Protein AF-A0A445FFI9-F1 (afdb_monomer_lite)

Sequence (92 aa):
MQTSMSLPIKICLLYLTCLTVSCFAEQTSTLIVDAKGSVRKIPDTFFGAFFEEINHAGAGGLWAELVRNRGFEAGGPKPSYLSWNWQIQVNS

Secondary structure (DSSP, 8-state):
------HHHHHHHHHHHHHHHHHT-----------SS-PPPPPTTSS-----S-TTSTBTTTB---BTTTTS-SS-SS--TT-S---B----

pLDDT: mean 78.99, std 13.85, range [43.75, 95.81]

Structure (mmCIF, N/CA/C/O backbone):
data_AF-A0A445FFI9-F1
#
_entry.id   AF-A0A445FFI9-F1
#
loop_
_atom_site.group_PDB
_atom_site.id
_atom_site.type_symbol
_atom_site.label_atom_id
_atom_site.label_alt_id
_atom_site.label_comp_id
_atom_site.label_asym_id
_atom_site.label_entity_id
_atom_site.label_seq_id
_atom_site.pdbx_PDB_ins_code
_atom_site.Cartn_x
_atom_site.Cartn_y
_atom_site.Cartn_z
_atom_site.occupancy
_atom_site.B_iso_or_equiv
_atom_site.auth_seq_id
_atom_site.auth_comp_id
_atom_site.auth_asym_id
_atom_site.auth_atom_id
_atom_site.pdbx_PDB_model_num
ATOM 1 N N . MET A 1 1 ? 24.913 -11.346 53.365 1.00 43.75 1 MET A N 1
ATOM 2 C CA . MET A 1 1 ? 25.306 -10.000 52.889 1.00 43.75 1 MET A CA 1
ATOM 3 C C . MET A 1 1 ? 24.042 -9.249 52.505 1.00 43.75 1 MET A C 1
ATOM 5 O O . MET A 1 1 ? 23.453 -9.573 51.486 1.00 43.75 1 MET A O 1
ATOM 9 N N . GLN A 1 2 ? 23.571 -8.324 53.343 1.00 53.31 2 GLN A N 1
ATOM 10 C CA . GLN A 1 2 ? 22.393 -7.505 53.044 1.00 53.31 2 GLN A CA 1
ATOM 11 C C . GLN A 1 2 ? 22.884 -6.197 52.425 1.00 53.31 2 GLN A C 1
ATOM 13 O O . GLN A 1 2 ? 23.437 -5.346 53.117 1.00 53.31 2 GLN A O 1
ATOM 18 N N . THR A 1 3 ? 22.778 -6.070 51.104 1.00 61.72 3 THR A N 1
ATOM 19 C CA . THR A 1 3 ? 23.190 -4.860 50.385 1.00 61.72 3 THR A CA 1
ATOM 20 C C . THR A 1 3 ? 22.214 -3.732 50.721 1.00 61.72 3 THR A C 1
ATOM 22 O O . THR A 1 3 ? 21.116 -3.655 50.169 1.00 61.72 3 THR A O 1
ATOM 25 N N . SER A 1 4 ? 22.585 -2.880 51.678 1.00 74.12 4 SER A N 1
ATOM 26 C CA . SER A 1 4 ? 21.811 -1.698 52.062 1.00 74.12 4 SER A CA 1
ATOM 27 C C . SER A 1 4 ? 21.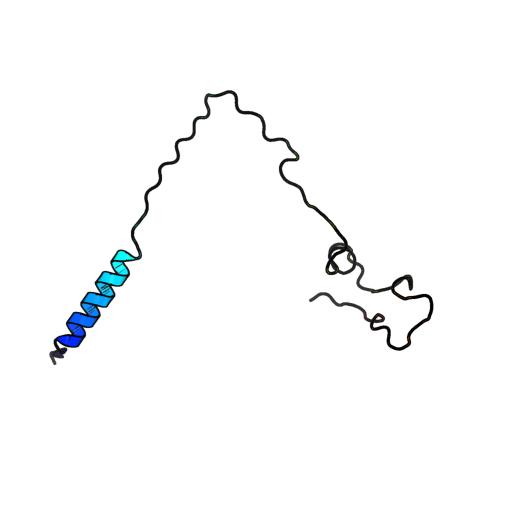881 -0.655 50.942 1.00 74.12 4 SER A C 1
ATOM 29 O O . SER A 1 4 ? 22.863 0.069 50.808 1.00 74.12 4 SER A O 1
ATOM 31 N N . MET A 1 5 ? 20.861 -0.620 50.083 1.00 76.69 5 MET A N 1
ATOM 32 C CA . MET A 1 5 ? 20.738 0.386 49.023 1.00 76.69 5 MET A CA 1
ATOM 33 C C . MET A 1 5 ? 20.397 1.759 49.622 1.00 76.69 5 MET A C 1
ATOM 35 O O . MET A 1 5 ? 19.514 1.854 50.481 1.00 76.69 5 MET A O 1
ATOM 39 N N . SER A 1 6 ? 21.057 2.822 49.151 1.00 84.56 6 SER A N 1
ATOM 40 C CA . SER A 1 6 ? 20.875 4.187 49.659 1.00 84.56 6 SER A CA 1
ATOM 41 C C . SER A 1 6 ? 19.483 4.756 49.332 1.00 84.56 6 SER A C 1
ATOM 43 O O . SER A 1 6 ? 18.874 4.437 48.308 1.00 84.56 6 SER A O 1
ATOM 45 N N . LEU A 1 7 ? 18.966 5.615 50.219 1.00 84.69 7 LEU A N 1
ATOM 46 C CA . LEU A 1 7 ? 17.641 6.244 50.111 1.00 84.69 7 LEU A CA 1
ATOM 47 C C . LEU A 1 7 ? 17.336 6.910 48.744 1.00 84.69 7 LEU A C 1
ATOM 49 O O . LEU A 1 7 ? 16.240 6.674 48.233 1.00 84.69 7 LEU A O 1
ATOM 53 N N . PRO A 1 8 ? 18.251 7.667 48.093 1.00 90.25 8 PRO A N 1
ATOM 54 C CA . PRO A 1 8 ? 17.947 8.307 46.807 1.00 90.25 8 PRO A CA 1
ATOM 55 C C . PRO A 1 8 ? 17.744 7.304 45.666 1.00 90.25 8 PRO A C 1
ATOM 57 O O . PRO A 1 8 ? 16.935 7.547 44.774 1.00 90.25 8 PRO A O 1
ATOM 60 N N . ILE A 1 9 ? 18.419 6.150 45.708 1.00 90.88 9 ILE A N 1
ATOM 61 C CA . ILE A 1 9 ? 18.271 5.106 44.684 1.00 90.88 9 ILE A CA 1
ATOM 62 C C . ILE A 1 9 ? 16.866 4.503 44.754 1.00 90.88 9 ILE A C 1
ATOM 64 O O . ILE A 1 9 ? 16.233 4.291 43.725 1.00 90.88 9 ILE A O 1
ATOM 68 N N . LYS A 1 10 ? 16.337 4.288 45.964 1.00 90.06 10 LYS A N 1
ATOM 69 C CA . LYS A 1 10 ? 14.970 3.779 46.159 1.00 90.06 10 LYS A CA 1
ATOM 70 C C . LYS A 1 10 ? 13.914 4.761 45.651 1.00 90.06 10 LYS A C 1
ATOM 72 O O . LYS A 1 10 ? 12.950 4.331 45.028 1.00 90.06 10 LYS A O 1
ATOM 77 N N . ILE A 1 11 ? 14.116 6.061 45.877 1.00 91.62 11 ILE A N 1
ATOM 78 C CA . ILE A 1 11 ? 13.222 7.117 45.376 1.00 91.62 11 ILE A CA 1
ATOM 79 C C . ILE A 1 11 ? 13.257 7.164 43.845 1.00 91.62 11 ILE A C 1
ATOM 81 O O . ILE A 1 11 ? 12.207 7.2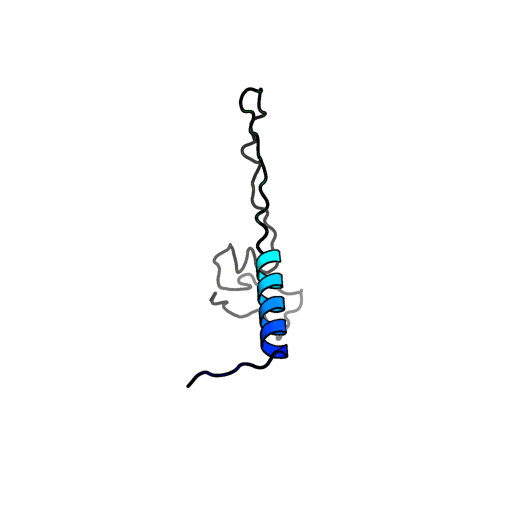17 43.214 1.00 91.62 11 ILE A O 1
ATOM 85 N N . CYS A 1 12 ? 14.448 7.081 43.246 1.00 90.62 12 CYS A N 1
ATOM 86 C CA . CYS A 1 12 ? 14.610 7.063 41.793 1.00 90.62 12 CYS A CA 1
ATOM 87 C C . CYS A 1 12 ? 13.923 5.843 41.157 1.00 90.62 12 CYS A C 1
ATOM 89 O O . CYS A 1 12 ? 13.184 5.983 40.186 1.00 90.62 12 CYS A O 1
ATOM 91 N N . LEU A 1 13 ? 14.089 4.660 41.758 1.00 90.50 13 LEU A N 1
ATOM 92 C CA . LEU A 1 13 ? 13.418 3.438 41.312 1.00 90.50 13 LEU A CA 1
ATOM 93 C C . LEU A 1 13 ? 11.893 3.535 41.446 1.00 90.50 13 LEU A C 1
ATOM 95 O O . LEU A 1 13 ? 11.191 3.139 40.524 1.00 90.50 13 LEU A O 1
ATOM 99 N N . LEU A 1 14 ? 11.383 4.101 42.545 1.00 90.62 14 LEU A N 1
ATOM 100 C CA . LEU A 1 14 ? 9.946 4.322 42.748 1.00 90.62 14 LEU A CA 1
ATOM 101 C C . LEU A 1 14 ? 9.358 5.300 41.720 1.00 90.62 14 LEU A C 1
ATOM 103 O O . LEU A 1 14 ? 8.236 5.121 41.251 1.00 90.62 14 LEU A O 1
ATOM 107 N N . TYR A 1 15 ? 10.116 6.334 41.359 1.00 89.75 15 TYR A N 1
ATOM 108 C CA . TYR A 1 15 ? 9.694 7.299 40.351 1.00 89.75 15 TYR A CA 1
ATOM 109 C C . TYR A 1 15 ? 9.677 6.672 38.950 1.00 89.75 15 TYR A C 1
ATOM 111 O O . TYR A 1 15 ? 8.712 6.851 38.208 1.00 89.75 15 TYR A O 1
ATOM 119 N N . LEU A 1 16 ? 10.697 5.871 38.615 1.00 88.88 16 LEU A N 1
ATOM 120 C CA . LEU A 1 16 ? 10.759 5.129 37.352 1.00 88.88 16 LEU A CA 1
ATOM 121 C C . LEU A 1 16 ? 9.599 4.136 37.214 1.00 88.88 16 LEU A C 1
ATOM 123 O O . LEU A 1 16 ? 8.985 4.073 36.153 1.00 88.88 16 LEU A O 1
ATOM 127 N N . THR A 1 17 ? 9.272 3.384 38.270 1.00 87.56 17 THR A N 1
ATOM 128 C CA . THR A 1 17 ? 8.160 2.419 38.234 1.00 87.56 17 THR A CA 1
ATOM 129 C C . THR A 1 17 ? 6.794 3.098 38.155 1.00 87.56 17 THR A C 1
ATOM 131 O O . THR A 1 17 ? 5.892 2.588 37.500 1.00 87.56 17 THR A O 1
ATOM 134 N N . CYS A 1 18 ? 6.624 4.266 38.775 1.00 83.38 18 CYS A N 1
ATOM 135 C CA . CYS A 1 18 ? 5.387 5.042 38.667 1.00 83.38 18 CYS A CA 1
ATOM 136 C C . CYS A 1 18 ? 5.177 5.597 37.244 1.00 83.38 18 CYS A C 1
ATOM 138 O O . CYS A 1 18 ? 4.068 5.558 36.696 1.00 83.38 18 CYS A O 1
ATOM 140 N N . LEU A 1 19 ? 6.261 6.065 36.615 1.00 83.06 19 LEU A N 1
ATOM 141 C CA . LEU A 1 19 ? 6.232 6.594 35.253 1.00 83.06 19 LEU A CA 1
ATOM 142 C C . LEU A 1 19 ? 5.901 5.507 34.219 1.00 83.06 19 LEU A C 1
ATOM 144 O O . LEU A 1 19 ? 5.127 5.762 33.297 1.00 83.06 19 LEU A O 1
ATOM 148 N N . THR A 1 20 ? 6.430 4.289 34.382 1.00 78.88 20 THR A N 1
ATOM 149 C CA . THR A 1 20 ? 6.125 3.180 33.465 1.00 78.88 20 THR A CA 1
ATOM 150 C C . THR A 1 20 ? 4.666 2.741 33.557 1.00 78.88 20 THR A C 1
ATOM 152 O O . THR A 1 20 ? 4.043 2.539 32.520 1.00 78.88 20 THR A O 1
ATOM 155 N N . VAL A 1 21 ? 4.084 2.663 34.758 1.00 82.00 21 VAL A N 1
ATOM 156 C CA . VAL A 1 21 ? 2.672 2.272 34.950 1.00 82.00 21 VAL A CA 1
ATOM 157 C C . VAL A 1 21 ? 1.708 3.268 34.297 1.00 82.00 21 VAL A C 1
ATOM 159 O O . VAL A 1 21 ? 0.727 2.860 33.682 1.00 82.00 21 VAL A O 1
ATOM 162 N N . SER A 1 22 ? 2.011 4.565 34.361 1.00 75.75 22 SER A N 1
ATOM 163 C CA . SER A 1 22 ? 1.161 5.615 33.775 1.00 75.75 22 SER A CA 1
ATOM 164 C C . SER A 1 22 ? 1.147 5.605 32.237 1.00 75.75 22 SER A C 1
ATOM 166 O O . SER A 1 22 ? 0.218 6.127 31.626 1.00 75.75 22 SER A O 1
ATOM 168 N N . CYS A 1 23 ? 2.166 5.015 31.600 1.00 73.38 23 CYS A N 1
ATOM 169 C CA . CYS A 1 23 ? 2.291 4.938 30.141 1.00 73.38 23 CYS A CA 1
ATOM 170 C C . CYS A 1 23 ? 1.428 3.820 29.523 1.00 73.38 23 CYS A C 1
ATOM 172 O O . CYS A 1 23 ? 1.034 3.923 28.364 1.00 73.38 23 CYS A O 1
ATOM 174 N N . PHE A 1 24 ? 1.074 2.793 30.302 1.00 74.75 24 PHE A N 1
ATOM 175 C CA . PHE A 1 24 ? 0.242 1.662 29.870 1.00 74.75 24 PHE A CA 1
ATOM 176 C C . PHE A 1 24 ? -1.226 1.807 30.300 1.00 74.75 24 PHE A C 1
ATOM 178 O O . PHE A 1 24 ? -1.871 0.828 30.671 1.00 74.75 24 PHE A O 1
ATOM 185 N N . ALA A 1 25 ? -1.766 3.026 30.275 1.00 74.81 25 ALA A N 1
ATOM 186 C CA . ALA A 1 25 ? -3.190 3.228 30.514 1.00 74.81 25 ALA A CA 1
ATOM 187 C C . ALA A 1 25 ? -3.999 2.621 29.354 1.00 74.81 25 ALA A C 1
ATOM 189 O O . ALA A 1 25 ? -3.972 3.121 28.229 1.00 74.81 25 ALA A O 1
ATOM 190 N N . GLU A 1 26 ? -4.707 1.526 29.627 1.00 81.31 26 GLU A N 1
ATOM 191 C CA . GLU A 1 26 ? -5.585 0.878 28.658 1.00 81.31 26 GLU A CA 1
ATOM 192 C C . GLU A 1 26 ? -6.793 1.783 28.367 1.00 81.31 26 GLU A C 1
ATOM 194 O O . GLU A 1 26 ? -7.582 2.108 29.255 1.00 81.31 26 GLU A O 1
ATOM 199 N N . GLN A 1 27 ? -6.930 2.229 27.118 1.00 82.81 27 GLN A N 1
ATOM 200 C CA . GLN A 1 27 ? -8.076 3.018 26.673 1.00 82.81 27 GLN A CA 1
ATOM 201 C C . GLN A 1 27 ? -9.146 2.091 26.099 1.00 82.81 27 GLN A C 1
ATOM 203 O O . GLN A 1 27 ? -9.000 1.554 25.002 1.00 82.81 27 GLN A O 1
ATOM 208 N N . THR A 1 28 ? -10.252 1.926 26.823 1.00 90.38 28 THR A N 1
ATOM 209 C CA . THR A 1 28 ? -11.404 1.169 26.326 1.00 90.38 28 THR A CA 1
ATOM 210 C C . THR A 1 28 ? -12.273 2.058 25.435 1.00 90.38 28 THR A C 1
ATOM 212 O O . THR A 1 28 ? -12.777 3.090 25.876 1.00 90.38 28 THR A O 1
ATOM 215 N N . SER A 1 29 ? -12.492 1.643 24.184 1.00 91.38 29 SER A N 1
ATOM 216 C CA . SER A 1 29 ? -13.455 2.268 23.267 1.00 91.38 29 SER A CA 1
ATOM 217 C C . SER A 1 29 ? -14.564 1.277 22.911 1.00 91.38 29 SER A C 1
ATOM 219 O O . SER A 1 29 ? -14.327 0.074 22.820 1.00 91.38 29 SER A O 1
ATOM 221 N N . THR A 1 30 ? -15.795 1.771 22.750 1.00 95.06 30 THR A N 1
ATOM 222 C CA . THR A 1 30 ? -16.950 0.940 22.372 1.00 95.06 30 THR A CA 1
ATOM 223 C C . THR A 1 30 ? -17.381 1.284 20.950 1.00 95.06 30 THR A C 1
ATOM 225 O O . THR A 1 30 ? -17.730 2.430 20.674 1.00 95.06 30 THR A O 1
ATOM 228 N N . LEU A 1 31 ? -17.382 0.292 20.057 1.00 93.44 31 LEU A N 1
ATOM 229 C CA . LEU A 1 31 ? -17.919 0.394 18.699 1.00 93.44 31 LEU A CA 1
ATOM 230 C C . LEU A 1 31 ? -19.256 -0.350 18.637 1.00 93.44 31 LEU A C 1
ATOM 232 O O . LEU A 1 31 ? -19.294 -1.570 18.782 1.00 93.44 31 LEU A O 1
ATOM 236 N N . ILE A 1 32 ? -20.349 0.378 18.412 1.00 93.31 32 ILE A N 1
ATOM 237 C CA . ILE A 1 32 ? -21.684 -0.202 18.226 1.00 93.31 32 ILE A CA 1
ATOM 238 C C . ILE A 1 32 ? -21.978 -0.239 16.725 1.00 93.31 32 ILE A C 1
ATOM 240 O O . ILE A 1 32 ?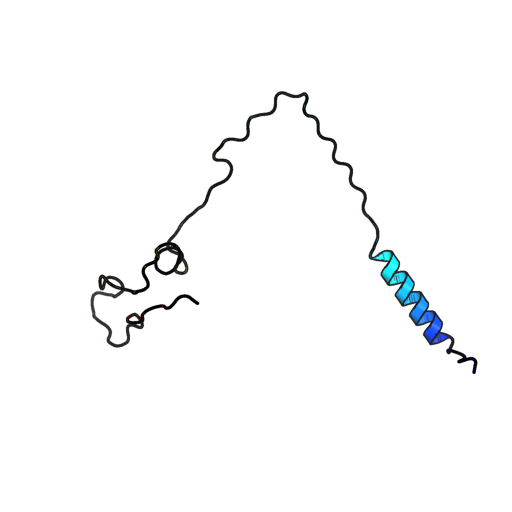 -21.983 0.801 16.071 1.00 93.31 32 ILE A O 1
ATOM 244 N N . VAL A 1 33 ? -22.223 -1.432 16.181 1.00 90.00 33 VAL A N 1
ATOM 245 C CA . VAL A 1 33 ? -22.550 -1.637 14.763 1.00 90.00 33 VAL A CA 1
ATOM 246 C C . VAL A 1 33 ? -24.044 -1.919 14.626 1.00 90.00 33 VAL A C 1
ATOM 248 O O . VAL A 1 33 ? -24.537 -2.910 15.164 1.00 90.00 33 VAL A O 1
ATOM 251 N N . ASP A 1 34 ? -24.762 -1.071 13.888 1.00 89.44 34 ASP A N 1
ATOM 252 C CA . ASP A 1 34 ? -26.158 -1.309 13.506 1.00 89.44 34 ASP A CA 1
ATOM 253 C C . ASP A 1 34 ? -26.238 -1.819 12.060 1.00 89.44 34 ASP A C 1
ATOM 255 O O . ASP A 1 34 ? -25.907 -1.107 11.114 1.00 89.44 34 ASP A O 1
ATOM 259 N N . ALA A 1 35 ? -26.687 -3.064 11.896 1.00 86.19 35 ALA A N 1
ATOM 260 C CA . ALA A 1 35 ? -26.845 -3.725 10.600 1.00 86.19 35 ALA A CA 1
ATOM 261 C C . ALA A 1 35 ? -28.311 -3.808 10.125 1.00 86.19 35 ALA A C 1
ATOM 263 O O . ALA A 1 35 ? -28.591 -4.485 9.137 1.00 86.19 35 ALA A O 1
ATOM 264 N N . LYS A 1 36 ? -29.264 -3.174 10.828 1.00 85.81 36 LYS A N 1
ATOM 265 C CA . LYS A 1 36 ? -30.707 -3.294 10.533 1.00 85.81 36 LYS A CA 1
ATOM 266 C C . LYS A 1 36 ? -31.226 -2.259 9.526 1.00 85.81 36 LYS A C 1
ATOM 268 O O . LYS A 1 36 ? -32.326 -2.427 9.005 1.00 85.81 36 LYS A O 1
ATOM 273 N N . GLY A 1 37 ? -30.469 -1.195 9.255 1.00 77.88 37 GLY A N 1
ATOM 274 C CA . GLY A 1 37 ? -30.832 -0.156 8.286 1.00 77.88 37 GLY A CA 1
ATOM 275 C C . GLY A 1 37 ? -30.577 -0.556 6.826 1.00 77.88 37 GLY A C 1
ATOM 276 O O . GLY A 1 37 ? -29.751 -1.416 6.535 1.00 77.88 37 GLY A O 1
ATOM 277 N N . SER A 1 38 ? -31.253 0.105 5.879 1.00 75.69 38 SER A N 1
ATOM 278 C CA . SER A 1 38 ? -30.914 0.032 4.448 1.00 75.69 38 SER A CA 1
ATOM 279 C C . SER A 1 38 ? -29.527 0.646 4.217 1.00 75.69 38 SER A C 1
ATOM 281 O O . SER A 1 38 ? -29.394 1.864 4.087 1.00 75.69 38 SER A O 1
ATOM 283 N N . VAL A 1 39 ? -28.491 -0.189 4.159 1.00 80.31 39 VAL A N 1
ATOM 284 C CA . VAL A 1 39 ? -27.114 0.242 3.889 1.00 80.31 39 VAL A CA 1
ATOM 285 C C . VAL A 1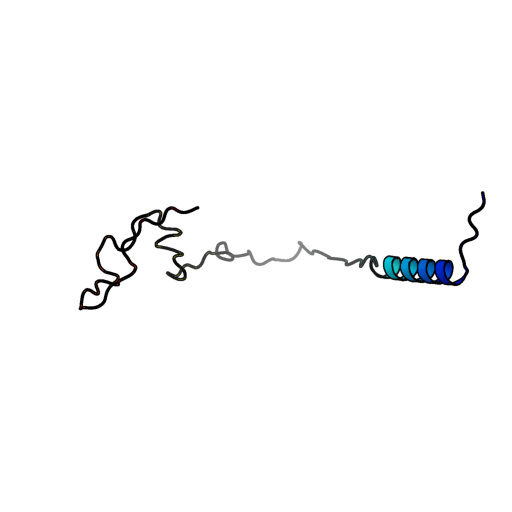 39 ? -26.909 0.414 2.383 1.00 80.31 39 VAL A C 1
ATOM 287 O O . VAL A 1 39 ? -27.276 -0.448 1.583 1.00 80.31 39 VAL A O 1
ATOM 290 N N . ARG A 1 40 ? -26.296 1.527 1.970 1.00 87.31 40 ARG A N 1
ATOM 291 C CA . ARG A 1 40 ? -25.857 1.711 0.581 1.00 87.31 40 ARG A CA 1
ATOM 292 C C . ARG A 1 40 ? -24.754 0.697 0.271 1.00 87.31 40 ARG A C 1
ATOM 294 O O . ARG A 1 40 ? -23.748 0.654 0.973 1.00 87.31 40 ARG A O 1
ATOM 301 N N . LYS A 1 41 ? -24.911 -0.069 -0.813 1.00 91.25 41 LYS A N 1
ATOM 302 C CA . LYS A 1 41 ? -23.856 -0.971 -1.292 1.00 91.25 41 LYS A CA 1
ATOM 303 C C . LYS A 1 41 ? -22.589 -0.161 -1.603 1.00 91.25 41 LYS A C 1
ATOM 305 O O . LYS A 1 41 ? -22.659 0.832 -2.329 1.00 91.25 41 LYS A O 1
ATOM 310 N N . ILE A 1 42 ? -21.449 -0.586 -1.059 1.00 92.12 42 ILE A N 1
ATOM 311 C CA . ILE A 1 42 ? -20.136 -0.048 -1.434 1.00 92.12 42 ILE A CA 1
ATOM 312 C C . ILE A 1 42 ? -19.916 -0.392 -2.916 1.00 92.12 42 ILE A C 1
ATOM 314 O O . ILE A 1 42 ? -20.106 -1.553 -3.287 1.00 92.12 42 ILE A O 1
ATOM 318 N N . PRO A 1 43 ? -19.595 0.585 -3.781 1.00 94.62 43 PRO A N 1
ATOM 319 C CA . PRO A 1 43 ? -19.388 0.311 -5.196 1.00 94.62 43 PRO A CA 1
ATOM 320 C C . PRO A 1 43 ? -18.151 -0.568 -5.398 1.00 94.62 43 PRO A C 1
ATOM 322 O O . PRO A 1 43 ? -17.159 -0.420 -4.688 1.00 94.62 43 PRO A O 1
ATOM 325 N N . ASP A 1 44 ? -18.174 -1.429 -6.414 1.00 95.12 44 ASP A N 1
ATOM 326 C CA . ASP A 1 44 ? -17.053 -2.338 -6.706 1.00 95.12 44 ASP A CA 1
ATOM 327 C C . ASP A 1 44 ? -15.775 -1.574 -7.128 1.00 95.12 44 ASP A C 1
ATOM 329 O O . ASP A 1 44 ? -14.674 -2.110 -7.078 1.00 95.12 44 ASP A O 1
ATOM 333 N N . THR A 1 45 ? -15.908 -0.290 -7.484 1.00 95.25 45 THR A N 1
ATOM 334 C CA . THR A 1 45 ? -14.813 0.631 -7.833 1.00 95.25 45 THR A CA 1
ATOM 335 C C . THR A 1 45 ? -14.321 1.481 -6.657 1.00 95.25 45 THR A C 1
ATOM 337 O O . THR A 1 45 ? -13.650 2.488 -6.872 1.00 95.25 45 THR A O 1
ATOM 340 N N . PHE A 1 46 ? -14.703 1.159 -5.418 1.00 95.56 46 PHE A N 1
ATOM 341 C CA . PHE A 1 46 ? -14.316 1.955 -4.247 1.00 95.56 46 PHE A CA 1
ATOM 342 C C . PHE A 1 46 ? -12.798 1.946 -3.997 1.00 95.56 46 PHE A C 1
ATOM 344 O O . PHE A 1 46 ? -12.250 2.929 -3.507 1.00 95.56 46 PHE A O 1
ATOM 351 N N . PHE A 1 47 ? -12.117 0.867 -4.388 1.00 95.81 47 PHE A N 1
ATOM 352 C CA . PHE A 1 47 ? -10.661 0.767 -4.384 1.00 95.81 47 PHE A CA 1
ATOM 353 C C . PHE A 1 47 ? -10.147 0.561 -5.808 1.00 95.81 47 PHE A C 1
ATOM 355 O O . PHE A 1 47 ? -10.703 -0.226 -6.571 1.00 95.81 47 PHE A O 1
ATOM 362 N N . GLY A 1 48 ? -9.064 1.251 -6.153 1.00 95.12 48 GLY A N 1
ATOM 363 C CA . GLY A 1 48 ? -8.409 1.142 -7.451 1.00 95.12 48 GLY A CA 1
ATOM 364 C C . GLY A 1 48 ? -6.932 1.511 -7.359 1.00 95.12 48 GLY A C 1
ATOM 365 O O . GLY A 1 48 ? -6.484 2.064 -6.356 1.00 95.12 48 GLY A O 1
ATOM 366 N N . ALA A 1 49 ? -6.183 1.192 -8.411 1.00 92.62 49 ALA A N 1
ATOM 367 C CA . ALA A 1 49 ? -4.793 1.601 -8.567 1.00 92.62 49 ALA A CA 1
ATOM 368 C C . ALA A 1 49 ? -4.707 2.764 -9.562 1.00 92.62 49 ALA A C 1
ATOM 370 O O . ALA A 1 49 ? -5.395 2.769 -10.582 1.00 92.62 49 ALA A O 1
ATOM 371 N N . PHE A 1 50 ? -3.852 3.737 -9.262 1.00 93.25 50 PHE A N 1
ATOM 372 C CA . PHE A 1 50 ? -3.503 4.826 -10.169 1.00 93.25 50 PHE A CA 1
ATOM 373 C C . PHE A 1 50 ? -2.088 4.602 -10.704 1.00 93.25 50 PHE A C 1
ATOM 375 O O . PHE A 1 50 ? -1.228 4.111 -9.972 1.00 93.25 50 PHE A O 1
ATOM 382 N N . PHE A 1 51 ? -1.855 4.953 -11.968 1.00 92.88 51 PHE A N 1
ATOM 383 C CA . PHE A 1 51 ? -0.568 4.762 -12.625 1.00 92.88 51 PHE A CA 1
ATOM 384 C C . PHE A 1 51 ? -0.170 6.001 -13.434 1.00 92.88 51 PHE A C 1
ATOM 386 O O . PHE A 1 51 ? -0.955 6.510 -14.232 1.00 92.88 51 PHE A O 1
ATOM 393 N N . GLU A 1 52 ? 1.076 6.431 -13.244 1.00 90.06 52 GLU A N 1
ATOM 394 C CA . GLU A 1 52 ? 1.780 7.446 -14.025 1.00 90.06 52 GLU A CA 1
ATOM 395 C C . GLU A 1 52 ? 3.221 6.965 -14.241 1.00 90.06 52 GLU A C 1
ATOM 397 O O . GLU A 1 52 ? 3.785 6.277 -13.385 1.00 90.06 52 GLU A O 1
ATOM 402 N N . GLU A 1 53 ? 3.835 7.351 -15.361 1.00 85.56 53 GLU A N 1
ATOM 403 C CA . GLU A 1 53 ? 5.271 7.161 -15.569 1.00 85.56 53 GLU A CA 1
ATOM 404 C C . GLU A 1 53 ? 6.063 8.177 -14.729 1.00 85.56 53 GLU A C 1
ATOM 406 O O . GLU A 1 53 ? 6.540 9.200 -15.219 1.00 85.56 53 GLU A O 1
ATOM 411 N N . ILE A 1 54 ? 6.191 7.890 -13.435 1.00 87.00 54 ILE A N 1
ATOM 412 C CA . ILE A 1 54 ? 7.012 8.638 -12.481 1.00 87.00 54 ILE A CA 1
ATOM 413 C C . ILE A 1 54 ? 7.957 7.672 -11.766 1.00 87.00 54 ILE A C 1
ATOM 415 O O . ILE A 1 54 ? 7.586 6.542 -11.461 1.00 87.00 54 ILE A O 1
ATOM 419 N N . ASN A 1 55 ? 9.194 8.100 -11.500 1.00 83.38 55 ASN A N 1
ATOM 420 C CA . ASN A 1 55 ? 10.197 7.305 -10.778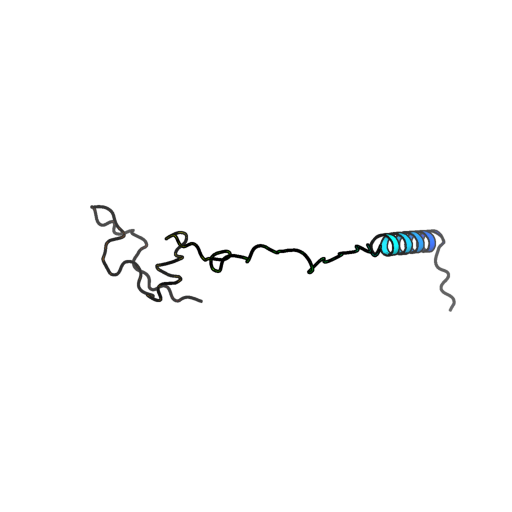 1.00 83.38 55 ASN A CA 1
ATOM 421 C C . ASN A 1 55 ? 10.419 5.881 -11.338 1.00 83.38 55 ASN A C 1
ATOM 423 O O . ASN A 1 55 ? 10.654 4.960 -10.561 1.00 83.38 55 ASN A O 1
ATOM 427 N N . HIS A 1 56 ? 10.345 5.684 -12.661 1.00 84.31 56 HIS A N 1
ATOM 428 C CA . HIS A 1 56 ? 10.474 4.365 -13.307 1.00 84.31 56 HIS A CA 1
ATOM 429 C C . HIS A 1 56 ? 9.379 3.352 -12.922 1.00 84.31 56 HIS A C 1
ATOM 431 O O . HIS A 1 56 ? 9.592 2.145 -13.007 1.00 84.31 56 HIS A O 1
ATOM 437 N N . ALA A 1 57 ? 8.194 3.817 -12.507 1.00 84.44 57 ALA A N 1
ATOM 438 C CA . ALA A 1 57 ? 7.088 2.938 -12.131 1.00 84.44 57 ALA A CA 1
ATOM 439 C C . ALA A 1 57 ? 6.591 2.059 -13.292 1.00 84.44 57 ALA A C 1
ATOM 441 O O . ALA A 1 57 ? 6.150 0.934 -13.049 1.00 84.44 57 ALA A O 1
ATOM 442 N N . GLY A 1 58 ? 6.670 2.534 -14.539 1.00 86.50 58 GLY A N 1
ATOM 443 C CA . GLY A 1 58 ? 6.425 1.715 -15.723 1.00 86.50 58 GLY A CA 1
ATOM 444 C C . GLY A 1 58 ? 7.709 1.104 -16.243 1.00 86.50 58 GLY A C 1
ATOM 445 O O . GLY A 1 58 ? 7.984 -0.063 -15.966 1.00 86.50 58 GLY A O 1
ATOM 446 N N . ALA A 1 59 ? 8.496 1.876 -16.993 1.00 86.31 59 ALA A N 1
ATOM 447 C CA . ALA A 1 59 ? 9.741 1.394 -17.587 1.00 86.31 59 ALA A CA 1
ATOM 448 C C . ALA A 1 59 ? 10.856 1.281 -16.529 1.00 86.31 59 ALA A C 1
ATOM 450 O O . ALA A 1 59 ? 11.437 2.284 -16.111 1.00 86.31 59 ALA A O 1
ATOM 451 N N . GLY A 1 60 ? 11.169 0.043 -16.126 1.00 82.75 60 GLY A N 1
ATOM 452 C CA . GLY A 1 60 ? 12.051 -0.269 -14.991 1.00 82.75 60 GLY A CA 1
ATOM 453 C C . GLY A 1 60 ? 11.303 -0.744 -13.737 1.00 82.75 60 GLY A C 1
ATOM 454 O O . GLY A 1 60 ? 11.939 -1.190 -12.784 1.00 82.75 60 GLY A O 1
ATOM 455 N N . GLY A 1 61 ? 9.968 -0.704 -13.764 1.00 86.69 61 GLY A N 1
ATOM 456 C CA . GLY A 1 61 ? 9.075 -1.170 -12.707 1.00 86.69 61 GLY A CA 1
ATOM 457 C C . GLY A 1 61 ? 8.092 -2.206 -13.246 1.00 86.69 61 GLY A C 1
ATOM 458 O O . GLY A 1 61 ? 8.450 -3.366 -13.443 1.00 86.69 61 GLY A O 1
ATOM 459 N N . LEU A 1 62 ? 6.844 -1.792 -13.489 1.00 88.00 62 LEU A N 1
ATOM 460 C CA . LEU A 1 62 ? 5.756 -2.662 -13.953 1.00 88.00 62 LEU A CA 1
ATOM 461 C C . LEU A 1 62 ? 6.055 -3.328 -15.305 1.00 88.00 62 LEU A C 1
ATOM 463 O O . LEU A 1 62 ? 5.670 -4.474 -15.538 1.00 88.00 62 LEU A O 1
ATOM 467 N N . TRP A 1 63 ? 6.728 -2.614 -16.205 1.00 86.25 63 TRP A N 1
ATOM 468 C CA . TRP A 1 63 ? 7.169 -3.151 -17.482 1.00 86.25 63 TRP A CA 1
ATOM 469 C C . TRP A 1 63 ? 8.528 -3.828 -17.303 1.00 86.25 63 TRP A C 1
ATOM 471 O O . TRP A 1 63 ? 9.543 -3.170 -17.085 1.00 86.25 63 TRP A O 1
ATOM 481 N N . ALA A 1 64 ? 8.539 -5.156 -17.433 1.00 86.62 64 ALA A N 1
ATOM 482 C CA . ALA A 1 64 ? 9.676 -6.026 -17.120 1.00 86.62 64 ALA A CA 1
ATOM 483 C C . ALA A 1 64 ? 10.886 -5.905 -18.073 1.00 86.62 64 ALA A C 1
ATOM 485 O O . ALA A 1 64 ? 11.778 -6.754 -18.066 1.00 86.62 64 ALA A O 1
ATOM 486 N N . GLU A 1 65 ? 10.924 -4.890 -18.933 1.00 85.38 65 GLU A N 1
ATOM 487 C CA . GLU A 1 65 ? 12.068 -4.657 -19.803 1.00 85.38 65 GLU A CA 1
ATOM 488 C C . GLU A 1 65 ? 13.258 -4.125 -19.010 1.00 85.38 65 GLU A C 1
ATOM 490 O O . GLU A 1 65 ? 13.189 -3.100 -18.338 1.00 85.38 65 GLU A O 1
ATOM 495 N N . LEU A 1 66 ? 14.378 -4.828 -19.145 1.00 82.81 66 LEU A N 1
ATOM 496 C CA . LEU A 1 66 ? 15.620 -4.541 -18.426 1.00 82.81 66 LEU A CA 1
ATOM 497 C C . LEU A 1 66 ? 16.556 -3.605 -19.205 1.00 82.81 66 LEU A C 1
ATOM 499 O O . LEU A 1 66 ? 17.530 -3.076 -18.660 1.00 82.81 66 LEU A O 1
ATOM 503 N N . VAL A 1 67 ? 16.288 -3.423 -20.501 1.00 80.44 67 VAL A N 1
ATOM 504 C CA . VAL A 1 67 ? 17.068 -2.559 -21.388 1.00 80.44 67 VAL A CA 1
ATOM 505 C C . VAL A 1 67 ? 16.455 -1.165 -21.379 1.00 80.44 67 VAL A C 1
ATOM 507 O O . VAL A 1 67 ? 15.339 -0.959 -21.848 1.00 80.44 67 VAL A O 1
ATOM 510 N N . ARG A 1 68 ? 17.203 -0.180 -20.877 1.00 79.50 68 ARG A N 1
ATOM 511 C CA . ARG A 1 68 ? 16.787 1.223 -20.972 1.00 79.50 68 ARG A CA 1
ATOM 512 C C . ARG A 1 68 ? 17.067 1.770 -22.368 1.00 79.50 68 ARG A C 1
ATOM 514 O O . ARG A 1 68 ? 18.074 1.432 -22.983 1.00 79.50 68 ARG A O 1
ATOM 521 N N . ASN A 1 69 ? 16.175 2.644 -22.836 1.00 77.00 69 ASN A N 1
ATOM 522 C CA . ASN A 1 69 ? 16.317 3.376 -24.096 1.00 77.00 69 ASN A CA 1
ATOM 523 C C . ASN A 1 69 ? 16.457 2.492 -25.354 1.00 77.00 69 ASN A C 1
ATOM 525 O O . ASN A 1 69 ? 17.187 2.859 -26.275 1.00 77.00 69 ASN A O 1
ATOM 529 N N . ARG A 1 70 ? 15.748 1.350 -25.444 1.00 78.56 70 ARG A N 1
ATOM 530 C CA . ARG A 1 70 ? 15.826 0.470 -26.635 1.00 78.56 70 ARG A CA 1
ATOM 531 C C . ARG A 1 70 ? 15.524 1.192 -27.953 1.00 78.56 70 ARG A C 1
ATOM 533 O O . ARG A 1 70 ? 16.032 0.806 -28.997 1.00 78.56 70 ARG A O 1
ATOM 540 N N . GLY A 1 71 ? 14.656 2.203 -27.892 1.00 79.44 71 GLY A N 1
ATOM 541 C CA . GLY A 1 71 ? 14.153 2.937 -29.051 1.00 79.44 71 GLY A CA 1
ATOM 542 C C . GLY A 1 71 ? 14.934 4.205 -29.378 1.00 79.44 71 GLY A C 1
ATOM 543 O O . GLY A 1 71 ? 14.585 4.876 -30.339 1.00 79.44 71 GLY A O 1
ATOM 544 N N . PHE A 1 72 ? 15.976 4.545 -28.608 1.00 77.12 72 PHE A N 1
ATOM 545 C CA . PHE A 1 72 ? 16.729 5.800 -28.757 1.00 77.12 72 PHE A CA 1
ATOM 546 C C . PHE A 1 72 ? 15.881 7.075 -28.567 1.00 77.12 72 PHE A C 1
ATOM 548 O O . PHE A 1 72 ? 16.285 8.158 -28.983 1.00 77.12 72 PHE A O 1
ATOM 555 N N . GLU A 1 73 ? 14.726 6.963 -27.910 1.00 73.81 73 GLU A N 1
ATOM 556 C CA . GLU A 1 73 ? 13.789 8.072 -27.686 1.00 73.81 73 GLU A CA 1
ATOM 557 C C . GLU A 1 73 ? 14.186 8.952 -26.494 1.00 73.81 73 GLU A C 1
ATOM 559 O O . GLU A 1 73 ? 13.781 10.109 -26.397 1.00 73.81 73 GLU A O 1
ATOM 564 N N . ALA A 1 74 ? 15.016 8.436 -25.586 1.00 68.56 74 ALA A N 1
ATOM 565 C CA . ALA A 1 74 ? 15.506 9.193 -24.446 1.00 68.56 74 ALA A CA 1
ATOM 566 C C . ALA A 1 74 ? 16.783 9.962 -24.837 1.00 68.56 74 ALA A C 1
ATOM 568 O O . ALA A 1 74 ? 17.919 9.560 -24.560 1.00 68.56 74 ALA A O 1
ATOM 569 N N . GLY A 1 75 ? 16.565 11.081 -25.533 1.00 65.69 75 GLY A N 1
ATOM 570 C CA . GLY A 1 75 ? 17.577 12.042 -25.962 1.00 65.69 75 GLY A CA 1
ATOM 571 C C . GLY A 1 75 ? 16.959 13.234 -26.702 1.00 65.69 75 GLY A C 1
ATOM 572 O O . GLY A 1 75 ? 15.888 13.132 -27.290 1.00 65.69 75 GLY A O 1
ATOM 573 N N . GLY A 1 76 ? 17.624 14.390 -26.665 1.00 65.88 76 GLY A N 1
ATOM 574 C CA . GLY A 1 76 ? 17.263 15.534 -27.510 1.00 65.88 76 GLY A CA 1
ATOM 575 C C . GLY A 1 76 ? 17.781 15.376 -28.951 1.00 65.88 76 GLY A C 1
ATOM 576 O O . GLY A 1 76 ? 18.540 14.451 -29.233 1.00 65.88 76 GLY A O 1
ATOM 577 N N . PRO A 1 77 ? 17.473 16.314 -29.868 1.00 68.19 77 PRO A N 1
ATOM 578 C CA . PRO A 1 77 ? 17.842 16.242 -31.293 1.00 68.19 77 PRO A CA 1
ATOM 579 C C . PRO A 1 77 ? 19.355 16.218 -31.588 1.00 68.19 77 PRO A C 1
ATOM 581 O O . PRO A 1 77 ? 19.756 16.116 -32.745 1.00 68.19 77 PRO A O 1
ATOM 584 N N . LYS A 1 78 ? 20.212 16.324 -30.565 1.00 64.12 78 LYS A N 1
ATOM 585 C CA . LYS A 1 78 ? 21.661 16.147 -30.678 1.00 64.12 78 LYS A CA 1
ATOM 586 C C . LYS A 1 78 ? 22.094 14.982 -29.784 1.00 64.12 78 LYS A C 1
ATOM 588 O O . LYS A 1 78 ? 21.870 15.064 -28.575 1.00 64.12 78 LYS A O 1
ATOM 593 N N . PRO A 1 79 ? 22.745 13.941 -30.329 1.00 60.88 79 PRO A N 1
ATOM 594 C CA . PRO A 1 79 ? 23.273 12.860 -29.511 1.00 60.88 79 PRO A CA 1
ATOM 595 C C . PRO A 1 79 ? 24.399 13.406 -28.625 1.00 60.88 79 PRO A C 1
ATOM 597 O O . PRO A 1 79 ? 25.413 13.898 -29.121 1.00 60.88 79 PRO A O 1
ATOM 600 N N . SER A 1 80 ? 24.220 13.358 -27.305 1.00 60.38 80 SER A N 1
ATOM 601 C CA . SER A 1 80 ? 25.284 13.657 -26.349 1.00 60.38 80 SER A CA 1
ATOM 602 C C . SER A 1 80 ? 26.026 12.366 -25.990 1.00 60.38 80 SER A C 1
ATOM 604 O O . SER A 1 80 ? 25.433 11.401 -25.516 1.00 60.38 80 SER A O 1
ATOM 606 N N . TYR A 1 81 ? 27.349 12.352 -26.181 1.00 55.06 81 TYR A N 1
ATOM 607 C CA . TYR A 1 81 ? 28.222 11.224 -25.810 1.00 55.06 81 TYR A CA 1
ATOM 608 C C . TYR A 1 81 ? 28.240 10.929 -24.298 1.00 55.06 81 TYR A C 1
ATOM 610 O O . TYR A 1 81 ? 28.658 9.856 -23.883 1.00 55.06 81 TYR A O 1
ATOM 618 N N . LEU A 1 82 ? 27.773 11.876 -23.478 1.00 55.81 82 LEU A N 1
ATOM 619 C CA . LEU A 1 82 ? 27.641 11.764 -22.022 1.00 55.81 82 LEU A CA 1
ATOM 620 C C . LEU A 1 82 ? 26.191 11.496 -21.582 1.00 55.81 82 LEU A C 1
ATOM 622 O O . LEU A 1 82 ? 25.849 11.701 -20.419 1.00 55.81 82 LEU A O 1
ATOM 626 N N . SER A 1 83 ? 25.315 11.076 -22.501 1.00 53.72 83 SER A N 1
ATOM 627 C CA . SER A 1 83 ? 23.979 10.607 -22.139 1.00 53.72 83 SER A CA 1
ATOM 628 C C . SER A 1 83 ? 24.118 9.318 -21.327 1.00 53.72 83 SER A C 1
ATOM 630 O O . SER A 1 83 ? 24.489 8.274 -21.862 1.00 53.72 83 SER A O 1
ATOM 632 N N . TRP A 1 84 ? 23.850 9.399 -20.023 1.00 51.84 84 TRP A N 1
ATOM 633 C CA . TRP A 1 84 ? 23.904 8.313 -19.033 1.00 51.84 84 TRP A CA 1
ATOM 634 C C . TRP A 1 84 ? 22.835 7.222 -19.253 1.00 51.84 84 TRP A C 1
ATOM 636 O O . TRP A 1 84 ? 22.213 6.744 -18.307 1.00 51.84 84 TRP A O 1
ATOM 646 N N . ASN 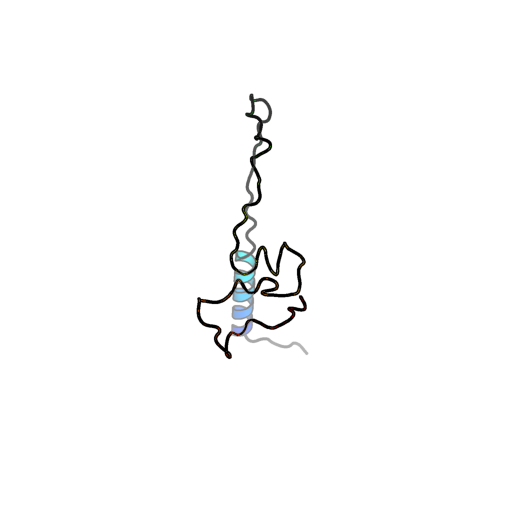A 1 85 ? 22.582 6.830 -20.502 1.00 55.12 85 ASN A N 1
ATOM 647 C CA . ASN A 1 85 ? 21.389 6.080 -20.888 1.00 55.12 85 ASN A CA 1
ATOM 648 C C . ASN A 1 85 ? 21.662 4.690 -21.482 1.00 55.12 85 ASN A C 1
ATOM 650 O O . ASN A 1 85 ? 20.733 3.996 -21.879 1.00 55.12 85 ASN A O 1
ATOM 654 N N . TRP A 1 86 ? 22.923 4.250 -21.509 1.00 53.34 86 TRP A N 1
ATOM 655 C CA . TRP A 1 86 ? 23.313 2.926 -22.008 1.00 53.34 86 TRP A CA 1
ATOM 656 C C . TRP A 1 86 ? 23.749 2.009 -20.866 1.00 53.34 86 TRP A C 1
ATOM 658 O O . TRP A 1 86 ? 24.932 1.720 -20.682 1.00 53.34 86 TRP A O 1
ATOM 668 N N . GLN A 1 87 ? 22.786 1.580 -20.052 1.00 53.50 87 GLN A N 1
ATOM 669 C CA . GLN A 1 87 ? 23.005 0.601 -18.984 1.00 53.50 87 GLN A CA 1
ATOM 670 C C . GLN A 1 87 ? 21.832 -0.381 -18.946 1.00 53.50 87 GLN A C 1
ATOM 672 O O . GLN A 1 87 ? 20.673 0.043 -18.954 1.00 53.50 87 GLN A O 1
ATOM 677 N N . ILE A 1 88 ? 22.142 -1.674 -18.851 1.00 55.94 88 ILE A N 1
ATOM 678 C CA . ILE A 1 88 ? 21.182 -2.702 -18.438 1.00 55.94 88 ILE A CA 1
ATOM 679 C C . ILE A 1 88 ? 20.908 -2.461 -16.950 1.00 55.94 88 ILE A C 1
ATOM 681 O O . ILE A 1 88 ? 21.850 -2.350 -16.164 1.00 55.94 88 ILE A O 1
ATOM 685 N N . GLN A 1 89 ? 19.645 -2.318 -16.555 1.00 57.12 89 GLN A N 1
ATOM 686 C CA . GLN A 1 89 ? 19.289 -2.291 -15.137 1.00 57.12 89 GLN A CA 1
ATOM 687 C C . GLN A 1 89 ? 19.000 -3.726 -14.713 1.00 57.12 89 GLN A C 1
ATOM 689 O O . GLN A 1 89 ? 18.039 -4.339 -15.167 1.00 57.12 89 GLN A O 1
ATOM 694 N N . VAL A 1 90 ? 19.883 -4.284 -13.887 1.00 53.16 90 VAL A N 1
ATOM 695 C CA . VAL A 1 90 ? 19.612 -5.538 -13.187 1.00 53.16 90 VAL A CA 1
ATOM 696 C C . VAL A 1 90 ? 18.855 -5.134 -11.928 1.00 53.16 90 VAL A C 1
ATOM 698 O O . VAL A 1 90 ? 19.449 -4.535 -11.035 1.00 53.16 90 VAL A O 1
ATOM 701 N N . ASN A 1 91 ? 17.543 -5.369 -11.893 1.00 48.06 91 ASN A N 1
ATOM 702 C CA . ASN A 1 91 ? 16.758 -5.148 -10.679 1.00 48.06 91 ASN A CA 1
ATOM 703 C C . ASN A 1 91 ? 17.316 -6.055 -9.569 1.00 48.06 91 ASN A C 1
ATOM 705 O O . ASN A 1 91 ? 17.368 -7.273 -9.749 1.00 48.06 91 ASN A O 1
ATOM 709 N N . SER A 1 92 ? 17.763 -5.455 -8.462 1.00 49.25 92 SER A N 1
ATOM 710 C CA . SER A 1 92 ? 17.998 -6.136 -7.182 1.00 49.25 92 SER A CA 1
ATOM 711 C C . SER A 1 92 ? 16.742 -6.091 -6.332 1.00 49.25 92 SER A C 1
ATOM 713 O O . SER A 1 92 ? 16.216 -4.960 -6.204 1.00 49.25 92 SER A O 1
#

Foldseek 3Di:
DDPDDDPVVVVVVVVVVVVVVVVPPDDDDDDDDDPPDDDDDDDPVVDDDDDDPDPCCDPVNVPPQQQFCPPVPPDDPDDDPPPPTGDRHDDD

InterPro domains:
  IPR051563 Glycosyl Hydrolase Family 51 [PTHR31776] (12-90)

Organism: Glycine soja (NCBI:txid3848)

Radius of gyration: 31.93 Å; chains: 1; bounding box: 59×26×84 Å